Protein AF-A0A1G1W1P6-F1 (afdb_monomer)

InterPro domains:
  IPR043716 Family of unknown function DUF5657 [PF18901] (22-80)

Sequence (83 aa):
MELKPTELETTFLNKLNFDLAIQVVLLLALAIYSVFAILVNKQVKILNRSIQTPRAGLLNNIALAHLVYSLLGLAVVILTILL

pLDDT: mean 87.72, std 7.23, range [58.56, 95.06]

Secondary structure (DSSP, 8-state):
-PPPHHHHHHHHHHHHHHHHHHHHHHHHHHHHHHHHHHHHHHHHHHHHHHH--HHHHHHHHHHHHHHHHHHHH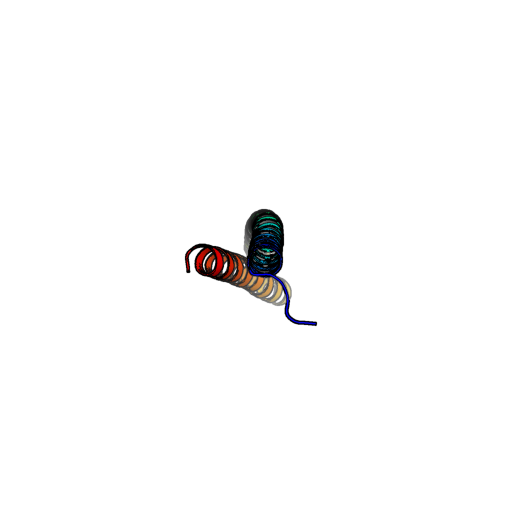HHHHHHHHH-

Organism: NCBI:txid1802591

Solvent-accessible surface area (backbone atoms only — not comparable to full-atom values): 4469 Å² total; per-residue (Å²): 134,85,75,53,75,71,58,52,50,52,51,51,52,52,50,53,53,50,55,50,52,51,50,52,52,51,49,53,53,36,52,55,50,36,54,50,24,52,52,49,32,52,53,35,50,54,50,28,73,75,67,71,41,74,67,35,53,50,51,36,52,52,29,47,47,48,35,51,53,29,52,52,51,46,53,51,55,53,50,68,72,75,108

Radius of gyration: 20.73 Å; Cα contacts (8 Å, |Δi|>4): 39; chains: 1; bounding box: 38×20×64 Å

Foldseek 3Di:
DDDDPVRVVVVVVVVVVVVVVVLVVQLVVLVVQLVVLVVQLVVLVVVCVVPVDPVSVVSNVVSVVSNVVSVVSNVVSVVVVVD

Mean predicted aligned error: 6.55 Å

Structure (mmCIF, N/CA/C/O backbone):
data_AF-A0A1G1W1P6-F1
#
_entry.id   AF-A0A1G1W1P6-F1
#
loop_
_atom_site.group_PDB
_atom_site.id
_atom_site.type_symbol
_atom_site.label_atom_id
_atom_site.label_alt_id
_atom_site.label_comp_id
_atom_site.label_asym_id
_atom_site.label_entity_id
_atom_site.label_seq_id
_atom_site.pdbx_PDB_ins_code
_atom_site.Cartn_x
_atom_site.Cartn_y
_atom_site.Cartn_z
_atom_site.occupancy
_atom_site.B_iso_or_equiv
_atom_site.auth_seq_id
_atom_site.auth_comp_id
_atom_site.auth_asym_id
_atom_site.auth_atom_id
_atom_site.pdbx_PDB_model_num
ATOM 1 N N . MET A 1 1 ? 9.827 -12.531 -41.848 1.00 58.56 1 MET A N 1
ATOM 2 C CA . MET A 1 1 ? 10.514 -11.225 -41.828 1.00 58.56 1 MET A CA 1
ATOM 3 C C . MET A 1 1 ? 11.409 -11.261 -40.600 1.00 58.56 1 MET A C 1
ATOM 5 O O . MET A 1 1 ? 10.881 -11.225 -39.498 1.00 58.56 1 MET A O 1
ATOM 9 N N . GLU A 1 2 ? 12.705 -11.524 -40.768 1.00 66.06 2 GLU A N 1
ATOM 10 C CA . GLU A 1 2 ? 13.658 -11.484 -39.647 1.00 66.06 2 GLU A CA 1
ATOM 11 C C . GLU A 1 2 ? 13.887 -10.016 -39.277 1.00 66.06 2 GLU A C 1
ATOM 13 O O . GLU A 1 2 ? 14.242 -9.213 -40.142 1.00 66.06 2 GLU A O 1
ATOM 18 N N . LEU A 1 3 ? 13.610 -9.653 -38.022 1.00 63.62 3 LEU A N 1
ATOM 19 C CA . LEU A 1 3 ? 13.871 -8.308 -37.510 1.00 63.62 3 LEU A CA 1
ATOM 20 C C . LEU A 1 3 ? 15.377 -8.057 -37.546 1.00 63.62 3 LEU A C 1
ATOM 22 O O . LEU A 1 3 ? 16.163 -8.889 -37.083 1.00 63.62 3 LEU A O 1
ATOM 26 N N . LYS A 1 4 ? 15.784 -6.906 -38.088 1.00 71.56 4 LYS A N 1
ATOM 27 C CA . LYS A 1 4 ? 17.198 -6.520 -38.065 1.00 71.56 4 LYS A CA 1
ATOM 28 C C . LYS A 1 4 ? 17.645 -6.324 -36.607 1.00 71.56 4 LYS A C 1
ATOM 30 O O . LYS A 1 4 ? 16.843 -5.868 -35.792 1.00 71.56 4 LYS A O 1
ATOM 35 N N . PRO A 1 5 ? 18.916 -6.604 -36.264 1.00 70.75 5 PRO A N 1
ATOM 36 C CA . PRO A 1 5 ? 19.413 -6.547 -34.883 1.00 70.75 5 PRO A CA 1
ATOM 37 C C . PRO A 1 5 ? 19.074 -5.242 -34.137 1.00 70.75 5 PRO A C 1
ATOM 39 O O . PRO A 1 5 ? 18.736 -5.268 -32.959 1.00 70.75 5 PRO A O 1
ATOM 42 N N . THR A 1 6 ? 19.071 -4.111 -34.846 1.00 76.81 6 THR A N 1
ATOM 43 C CA . THR A 1 6 ? 18.729 -2.776 -34.330 1.00 76.81 6 THR A CA 1
ATOM 44 C C . THR A 1 6 ? 17.237 -2.573 -34.027 1.00 76.81 6 THR A C 1
ATOM 46 O O . THR A 1 6 ? 16.878 -1.838 -33.106 1.00 76.81 6 THR A O 1
ATOM 49 N N . GLU A 1 7 ? 16.338 -3.229 -34.761 1.00 75.50 7 GLU A N 1
ATOM 50 C CA . GLU A 1 7 ? 14.889 -3.184 -34.502 1.00 75.50 7 GLU A CA 1
ATOM 51 C C . GLU A 1 7 ? 14.523 -4.039 -33.279 1.00 75.50 7 GLU A C 1
ATOM 53 O O . GLU A 1 7 ? 13.630 -3.691 -32.504 1.00 75.50 7 GLU A O 1
ATOM 58 N N . LEU A 1 8 ? 15.256 -5.137 -33.066 1.00 77.19 8 LEU A N 1
ATOM 59 C CA . LEU A 1 8 ? 15.097 -5.995 -31.893 1.00 77.19 8 LEU A CA 1
ATOM 60 C C . LEU A 1 8 ? 15.528 -5.272 -30.605 1.00 77.19 8 LEU A C 1
ATOM 62 O O . LEU A 1 8 ? 14.810 -5.302 -29.606 1.00 77.19 8 LEU A O 1
ATOM 66 N N . GLU A 1 9 ? 16.669 -4.576 -30.648 1.00 79.75 9 GLU A N 1
ATOM 67 C CA . GLU A 1 9 ? 17.214 -3.803 -29.525 1.00 79.75 9 GLU A CA 1
ATOM 68 C C . GLU A 1 9 ? 16.290 -2.645 -29.125 1.00 79.75 9 GLU A C 1
ATOM 70 O O . GLU A 1 9 ? 15.944 -2.492 -27.954 1.00 79.75 9 GLU A O 1
ATOM 75 N N . THR A 1 10 ? 15.806 -1.871 -30.099 1.00 79.81 10 THR A N 1
ATOM 76 C CA . THR A 1 10 ? 14.862 -0.770 -29.835 1.00 79.81 10 THR A CA 1
ATOM 77 C C . THR A 1 10 ? 13.523 -1.264 -29.289 1.00 79.81 10 THR A C 1
ATOM 79 O O . THR A 1 10 ? 12.977 -0.655 -28.370 1.00 79.81 10 THR A O 1
ATOM 82 N N . THR A 1 11 ? 13.009 -2.395 -29.780 1.00 83.06 11 THR A N 1
ATOM 83 C CA . THR A 1 11 ? 11.782 -3.010 -29.245 1.00 83.06 11 THR A CA 1
ATOM 84 C C . THR A 1 11 ? 11.967 -3.470 -27.797 1.00 83.06 11 THR A C 1
ATOM 86 O O . THR A 1 11 ? 11.088 -3.242 -26.962 1.00 83.06 11 THR A O 1
ATOM 89 N N . PHE A 1 12 ? 13.117 -4.069 -27.476 1.00 81.56 12 PHE A N 1
ATOM 90 C CA . PHE A 1 12 ? 13.454 -4.479 -26.113 1.00 81.56 12 PHE A CA 1
ATOM 91 C C . PHE A 1 12 ? 13.560 -3.279 -25.161 1.00 81.56 12 PHE A C 1
ATOM 93 O O . PHE A 1 12 ? 12.927 -3.281 -24.105 1.00 81.56 12 PHE A O 1
ATOM 100 N N . LEU A 1 1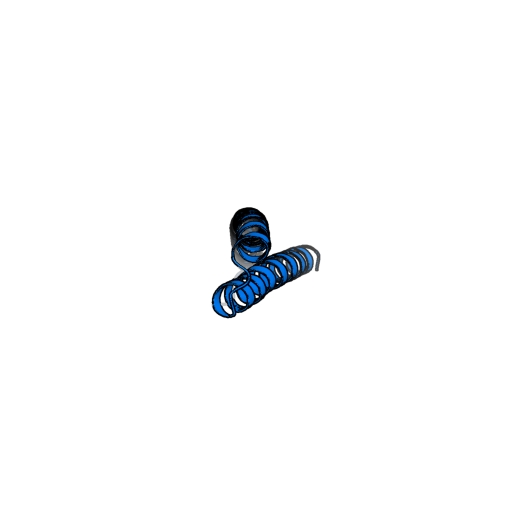3 ? 14.285 -2.228 -25.559 1.00 81.44 13 LEU A N 1
ATOM 101 C CA . LEU A 1 13 ? 14.432 -1.002 -24.768 1.00 81.44 13 LEU A CA 1
ATOM 102 C C . LEU A 1 13 ? 13.087 -0.300 -24.545 1.00 81.44 13 LEU A C 1
ATOM 104 O O . LEU A 1 13 ? 12.790 0.127 -23.432 1.00 81.44 13 LEU A O 1
ATOM 108 N N . ASN A 1 14 ? 12.241 -0.221 -25.574 1.00 84.38 14 ASN A N 1
ATOM 109 C CA . ASN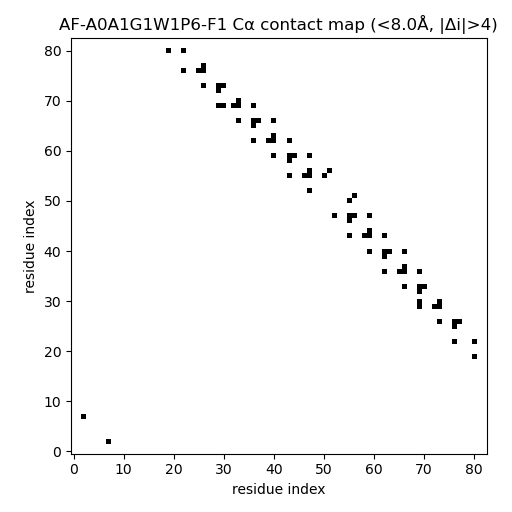 A 1 14 ? 10.913 0.380 -25.452 1.00 84.38 14 ASN A CA 1
ATOM 110 C C . ASN A 1 14 ? 10.017 -0.401 -24.487 1.00 84.38 14 ASN A C 1
ATOM 112 O O . ASN A 1 14 ? 9.325 0.211 -23.674 1.00 84.38 14 ASN A O 1
ATOM 116 N N . LYS A 1 15 ? 10.056 -1.738 -24.536 1.00 83.19 15 LYS A N 1
ATOM 117 C CA . LYS A 1 15 ? 9.318 -2.586 -23.595 1.00 83.19 15 LYS A CA 1
ATOM 118 C C . LYS A 1 15 ? 9.808 -2.384 -22.158 1.00 83.19 15 LYS A C 1
ATOM 120 O O . LYS A 1 15 ? 8.989 -2.161 -21.273 1.00 83.19 15 LYS A O 1
ATOM 125 N N . LEU A 1 16 ? 11.125 -2.387 -21.945 1.00 83.81 16 LEU A N 1
ATOM 126 C CA . LEU A 1 16 ? 11.731 -2.165 -20.630 1.00 83.81 16 LEU A CA 1
ATOM 127 C C . LEU A 1 16 ? 11.333 -0.801 -20.040 1.00 83.81 16 LEU A C 1
ATOM 129 O O . LEU A 1 16 ? 10.929 -0.714 -18.882 1.00 83.81 16 LEU A O 1
ATOM 133 N N . ASN A 1 17 ? 11.394 0.257 -2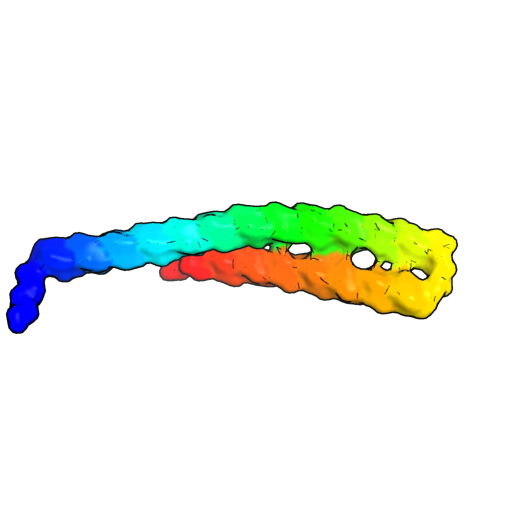0.852 1.00 85.19 17 ASN A N 1
ATOM 134 C CA . ASN A 1 17 ? 11.018 1.608 -20.434 1.00 85.19 17 ASN A CA 1
ATOM 135 C C . ASN A 1 17 ? 9.523 1.722 -20.099 1.00 85.19 17 ASN A C 1
ATOM 137 O O . ASN A 1 17 ? 9.154 2.410 -19.147 1.00 85.19 17 ASN A O 1
ATOM 141 N N . PHE A 1 18 ? 8.663 1.049 -20.867 1.00 81.38 18 PHE A N 1
ATOM 142 C CA . PHE A 1 18 ? 7.224 1.020 -20.618 1.00 81.38 18 PHE A CA 1
ATOM 143 C C . PHE A 1 18 ? 6.883 0.293 -19.308 1.00 81.38 18 PHE A C 1
ATOM 145 O O . PHE A 1 18 ? 6.116 0.819 -18.499 1.00 81.38 18 PHE A O 1
ATOM 152 N N . ASP A 1 19 ? 7.505 -0.863 -19.060 1.00 87.69 19 ASP A N 1
ATOM 153 C CA . ASP A 1 19 ? 7.306 -1.637 -17.831 1.00 87.69 19 ASP A CA 1
ATOM 154 C C . ASP A 1 19 ? 7.773 -0.845 -16.593 1.00 87.69 19 ASP A C 1
ATOM 156 O O . ASP A 1 19 ? 7.044 -0.758 -15.600 1.00 87.69 19 ASP A O 1
ATOM 160 N N . LEU A 1 20 ? 8.929 -0.172 -16.672 1.00 88.38 20 LEU A N 1
ATOM 161 C CA . LEU A 1 20 ? 9.430 0.693 -15.597 1.00 88.38 20 LEU A CA 1
ATOM 162 C C . LEU A 1 20 ? 8.487 1.874 -15.321 1.00 88.38 20 LEU A C 1
ATOM 164 O O . LEU A 1 20 ? 8.207 2.194 -14.164 1.00 88.38 20 LEU A O 1
ATOM 168 N N . ALA A 1 21 ? 7.957 2.512 -16.368 1.00 88.81 21 ALA A N 1
ATOM 169 C CA . ALA A 1 21 ? 7.020 3.622 -16.217 1.00 88.81 21 ALA A CA 1
ATOM 170 C C . ALA A 1 21 ? 5.740 3.193 -15.477 1.00 88.81 21 ALA A C 1
ATOM 172 O O . ALA A 1 21 ? 5.287 3.900 -14.572 1.00 88.81 21 ALA A O 1
ATOM 173 N N . ILE A 1 22 ? 5.188 2.017 -15.801 1.00 90.56 22 ILE A N 1
ATOM 174 C CA . ILE A 1 22 ? 4.031 1.452 -15.089 1.00 90.56 22 ILE A CA 1
ATOM 175 C C . ILE A 1 22 ? 4.369 1.201 -13.617 1.00 90.56 22 ILE A C 1
ATOM 177 O O . ILE A 1 22 ? 3.584 1.573 -12.742 1.00 90.56 22 ILE A O 1
ATOM 181 N N . GLN A 1 23 ? 5.533 0.614 -13.327 1.00 87.50 23 GLN A N 1
ATOM 182 C CA . GLN A 1 23 ? 5.962 0.342 -11.952 1.00 87.50 23 GLN A CA 1
ATOM 183 C C . GLN A 1 23 ? 6.091 1.626 -11.123 1.00 87.50 23 GLN A C 1
ATOM 185 O O . GLN A 1 23 ? 5.629 1.666 -9.983 1.00 87.50 23 GLN A O 1
ATOM 190 N N . VAL A 1 24 ? 6.637 2.701 -11.698 1.00 90.31 24 VAL A N 1
ATOM 191 C CA . VAL A 1 24 ? 6.741 4.008 -11.027 1.00 90.31 24 VAL A CA 1
ATOM 192 C C . VAL A 1 24 ? 5.359 4.605 -10.739 1.00 90.31 24 VAL A C 1
ATOM 194 O O . VAL A 1 24 ? 5.123 5.104 -9.636 1.00 90.31 24 VAL A O 1
ATOM 197 N N . VAL A 1 25 ? 4.418 4.524 -11.686 1.00 92.44 25 VAL A N 1
ATOM 198 C CA . VAL A 1 25 ? 3.036 4.998 -11.478 1.00 92.44 25 VAL A CA 1
ATOM 199 C C . VAL A 1 25 ? 2.333 4.190 -10.384 1.00 92.44 25 VAL A C 1
ATOM 201 O O . VAL A 1 25 ? 1.690 4.773 -9.507 1.00 92.44 25 VAL A O 1
ATOM 204 N N . LEU A 1 26 ? 2.489 2.863 -10.390 1.00 90.75 26 LEU A N 1
ATOM 205 C CA . LEU A 1 26 ? 1.959 1.987 -9.343 1.00 90.75 26 LEU A CA 1
ATOM 206 C C . LEU A 1 26 ? 2.563 2.311 -7.976 1.00 90.75 26 LEU A C 1
ATOM 208 O O . LEU A 1 26 ? 1.831 2.366 -6.987 1.00 90.75 26 LEU A O 1
ATOM 212 N N . LEU A 1 27 ? 3.870 2.572 -7.917 1.00 90.94 27 LEU A N 1
ATOM 213 C CA . LEU A 1 27 ? 4.559 2.945 -6.686 1.00 90.94 27 LEU A CA 1
ATOM 214 C C . LEU A 1 27 ? 4.011 4.261 -6.121 1.00 90.94 27 LEU A C 1
ATOM 216 O O . LEU A 1 27 ? 3.721 4.340 -4.927 1.00 90.94 27 LEU A O 1
ATOM 220 N N . LEU A 1 28 ? 3.806 5.269 -6.973 1.00 93.56 28 LEU A N 1
ATOM 221 C CA . LEU A 1 28 ? 3.218 6.545 -6.564 1.00 93.56 28 LEU A CA 1
ATOM 222 C C . LEU A 1 28 ? 1.785 6.364 -6.039 1.00 93.56 28 LEU A C 1
ATOM 224 O O . LEU A 1 28 ? 1.445 6.881 -4.972 1.00 93.56 28 LEU A O 1
ATOM 228 N N . ALA A 1 29 ? 0.957 5.593 -6.750 1.00 93.00 29 ALA A N 1
ATOM 229 C CA . ALA A 1 29 ? -0.412 5.298 -6.334 1.00 93.00 29 ALA A CA 1
ATOM 230 C C . ALA A 1 29 ? -0.456 4.553 -4.986 1.00 93.00 29 ALA A C 1
ATOM 232 O O . ALA A 1 29 ? -1.220 4.928 -4.092 1.00 93.00 29 ALA A O 1
ATOM 233 N N . LEU A 1 30 ? 0.400 3.543 -4.802 1.00 93.56 30 LEU A N 1
ATOM 234 C CA . LEU A 1 30 ? 0.518 2.790 -3.550 1.00 93.56 30 LEU A CA 1
ATOM 235 C C . LEU A 1 30 ? 1.054 3.641 -2.399 1.00 93.56 30 LEU A C 1
ATOM 237 O O . LEU A 1 30 ? 0.590 3.485 -1.269 1.00 93.56 30 LEU A O 1
ATOM 241 N N . ALA A 1 31 ? 1.985 4.559 -2.659 1.00 90.81 31 ALA A N 1
ATOM 242 C CA . ALA A 1 31 ? 2.492 5.478 -1.646 1.00 90.81 31 ALA A CA 1
ATOM 243 C C . ALA A 1 31 ? 1.375 6.397 -1.123 1.00 90.81 31 ALA A C 1
ATOM 245 O O . ALA A 1 31 ? 1.173 6.495 0.090 1.00 90.81 31 ALA A O 1
ATOM 246 N N . ILE A 1 32 ? 0.587 6.996 -2.025 1.00 94.38 32 ILE A N 1
ATOM 247 C CA . ILE A 1 32 ? -0.580 7.819 -1.663 1.00 94.38 32 ILE A CA 1
ATOM 248 C C . ILE A 1 32 ? -1.602 6.981 -0.883 1.00 94.38 32 ILE A C 1
ATOM 250 O O . ILE A 1 32 ? -2.072 7.393 0.183 1.00 94.38 32 ILE A O 1
ATOM 254 N N . TYR A 1 33 ? -1.909 5.778 -1.371 1.00 94.88 33 TYR A N 1
ATOM 255 C CA . TYR A 1 33 ? -2.833 4.865 -0.704 1.00 94.88 33 TYR A CA 1
ATOM 25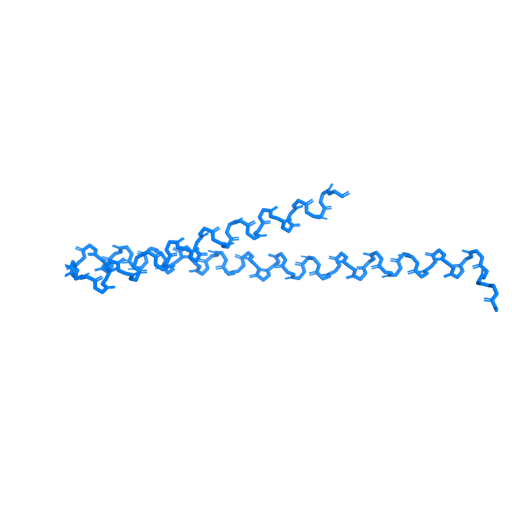6 C C . TYR A 1 33 ? -2.347 4.446 0.693 1.00 94.88 33 TYR A C 1
ATOM 258 O O . TYR A 1 33 ? -3.147 4.333 1.622 1.00 94.88 33 TYR A O 1
ATOM 266 N N . SER A 1 34 ? -1.038 4.280 0.884 1.00 93.19 34 SER A N 1
ATOM 267 C CA . SER A 1 34 ? -0.445 3.951 2.185 1.00 93.19 34 SER A CA 1
ATOM 268 C C . SER A 1 34 ? -0.638 5.082 3.193 1.00 93.19 34 SER A C 1
ATOM 270 O O . SER A 1 34 ? -1.036 4.827 4.331 1.00 93.19 34 SER A O 1
ATOM 272 N N . VAL A 1 35 ? -0.443 6.340 2.776 1.00 95.06 35 VAL A N 1
ATOM 273 C CA . VAL A 1 35 ? -0.732 7.514 3.619 1.00 95.06 35 VAL A CA 1
ATOM 274 C C . VAL A 1 35 ? -2.206 7.532 4.021 1.00 95.06 35 VAL A C 1
ATOM 276 O O . VAL A 1 35 ? -2.518 7.679 5.205 1.00 95.06 35 VAL A O 1
ATOM 279 N N . PHE A 1 36 ? -3.111 7.313 3.065 1.00 94.00 36 PHE A N 1
ATOM 280 C CA . PHE A 1 36 ? -4.542 7.213 3.343 1.00 94.00 36 PHE A CA 1
ATOM 281 C C . PHE A 1 36 ? -4.857 6.097 4.354 1.00 94.00 36 PHE A C 1
ATOM 283 O O . PHE A 1 36 ? -5.525 6.351 5.357 1.00 94.00 36 PHE A O 1
ATOM 290 N N . ALA A 1 37 ? -4.318 4.890 4.162 1.00 92.12 37 ALA A N 1
ATOM 291 C CA . ALA A 1 37 ? -4.524 3.759 5.068 1.00 92.12 37 ALA A CA 1
ATOM 292 C C . ALA A 1 37 ? -4.009 4.041 6.494 1.00 92.12 37 ALA A C 1
ATOM 294 O O . ALA A 1 37 ? -4.668 3.679 7.472 1.00 92.12 37 ALA A O 1
ATOM 295 N N . ILE A 1 38 ? -2.876 4.743 6.636 1.00 93.19 38 ILE A N 1
ATOM 296 C CA . ILE A 1 38 ? -2.357 5.194 7.938 1.00 93.19 38 ILE A CA 1
ATOM 297 C C . ILE A 1 38 ? -3.347 6.148 8.617 1.00 93.19 38 ILE A C 1
ATOM 299 O O . ILE A 1 38 ? -3.625 5.991 9.811 1.00 93.19 38 ILE A O 1
ATOM 303 N N . LEU A 1 39 ? -3.877 7.131 7.882 1.00 94.44 39 LEU A N 1
ATOM 304 C CA . LEU A 1 39 ? -4.837 8.103 8.413 1.00 94.44 39 LEU A CA 1
ATOM 305 C C . LEU A 1 39 ? -6.144 7.424 8.842 1.00 94.44 39 LEU A C 1
ATOM 307 O O . LEU A 1 39 ? -6.599 7.652 9.964 1.00 94.44 39 LEU A O 1
ATOM 311 N N . VAL A 1 40 ? -6.691 6.533 8.010 1.00 93.88 40 VAL A N 1
ATOM 312 C CA . VAL A 1 40 ? -7.899 5.756 8.333 1.00 93.88 40 VAL A CA 1
ATOM 313 C C . VAL A 1 40 ? -7.672 4.887 9.568 1.00 93.88 40 VAL A C 1
ATOM 315 O O . VAL A 1 40 ? -8.469 4.932 10.502 1.00 93.88 40 VAL A O 1
ATOM 318 N N . ASN A 1 41 ? -6.557 4.155 9.644 1.00 92.50 41 ASN A N 1
ATOM 319 C CA . ASN A 1 41 ? -6.235 3.339 10.816 1.00 92.50 41 ASN A CA 1
ATOM 320 C C . ASN A 1 41 ? -6.111 4.185 12.095 1.00 92.50 41 ASN A C 1
ATOM 322 O O . ASN A 1 41 ? -6.581 3.769 13.153 1.00 92.50 41 ASN A O 1
ATOM 326 N N . LYS A 1 42 ? -5.535 5.394 12.015 1.00 92.88 42 LYS A N 1
ATOM 327 C CA . LYS A 1 42 ? -5.507 6.331 13.151 1.00 92.88 42 LYS A CA 1
ATOM 328 C C . LYS A 1 42 ? -6.918 6.756 13.568 1.00 92.88 42 LYS A C 1
ATOM 330 O O . LYS A 1 42 ? -7.238 6.669 14.752 1.00 92.88 42 LYS A O 1
ATOM 335 N N . GLN A 1 43 ? -7.759 7.175 12.623 1.00 92.88 43 GLN A N 1
ATOM 336 C CA . GLN A 1 43 ? -9.129 7.623 12.903 1.00 92.88 43 GLN A CA 1
ATOM 337 C C . GLN A 1 43 ? -9.987 6.505 13.500 1.00 92.88 43 GLN A C 1
ATOM 339 O O . GLN A 1 43 ? -10.666 6.708 14.507 1.00 92.88 43 GLN A O 1
ATOM 344 N N . VAL A 1 44 ? -9.906 5.301 12.938 1.00 91.94 44 VAL A N 1
ATOM 345 C CA . VAL A 1 44 ? -10.670 4.151 13.420 1.00 91.94 44 VAL A CA 1
ATOM 346 C C . VAL A 1 44 ? -10.179 3.681 14.791 1.00 91.94 44 VAL A C 1
ATOM 348 O O . VAL A 1 44 ? -11.002 3.345 15.640 1.00 91.94 44 VAL A O 1
ATOM 351 N N . LYS A 1 45 ? -8.868 3.728 15.076 1.00 90.44 45 LYS A N 1
ATOM 352 C CA . LYS A 1 45 ? -8.348 3.453 16.428 1.00 90.44 45 LYS A CA 1
ATOM 353 C C . LYS A 1 45 ? -8.875 4.439 17.464 1.00 90.44 45 LYS A C 1
ATOM 355 O O . LYS A 1 45 ? -9.200 4.024 18.576 1.00 90.44 45 LYS A O 1
ATOM 360 N N . ILE A 1 46 ? -8.956 5.724 17.115 1.00 91.19 46 ILE A N 1
ATOM 361 C CA . ILE A 1 46 ? -9.543 6.751 17.987 1.00 91.19 46 ILE A CA 1
ATOM 362 C C . ILE A 1 46 ? -11.022 6.427 18.231 1.00 91.19 46 ILE A C 1
ATOM 364 O O . ILE A 1 46 ? -11.435 6.314 19.382 1.00 91.19 46 ILE A O 1
ATOM 368 N N . LEU A 1 47 ? -11.786 6.166 17.167 1.00 88.44 47 LEU A N 1
ATOM 369 C CA . LEU A 1 47 ? -13.206 5.820 17.251 1.00 88.44 47 LEU A CA 1
ATOM 370 C C . LEU A 1 47 ? -13.468 4.571 18.108 1.00 88.44 47 LEU A C 1
ATOM 372 O O . LEU A 1 47 ? -14.371 4.566 18.944 1.00 88.44 47 LEU A O 1
ATOM 376 N N . ASN A 1 48 ? -12.668 3.517 17.924 1.00 89.62 48 ASN A N 1
ATOM 377 C CA . ASN A 1 48 ? -12.817 2.259 18.653 1.00 89.62 48 ASN A CA 1
ATOM 378 C C . ASN A 1 48 ? -12.571 2.435 20.158 1.00 89.62 48 ASN A C 1
ATOM 380 O O . ASN A 1 48 ? -13.297 1.863 20.968 1.00 89.62 48 ASN A O 1
ATOM 384 N N . ARG A 1 49 ? -11.608 3.286 20.540 1.00 88.00 49 ARG A N 1
ATOM 385 C CA . ARG A 1 49 ? -11.368 3.640 21.949 1.00 88.00 49 ARG A CA 1
ATOM 386 C C . ARG A 1 49 ? -12.541 4.403 22.569 1.00 88.00 49 ARG A C 1
ATOM 388 O O . ARG A 1 49 ? -12.816 4.194 23.746 1.00 88.00 49 ARG A O 1
ATOM 395 N N . SER A 1 50 ? -13.214 5.254 21.793 1.00 87.69 50 SER A N 1
ATOM 396 C CA . SER A 1 50 ? -14.314 6.099 22.274 1.00 87.69 50 SER A CA 1
ATOM 397 C C . SER A 1 50 ? -15.660 5.377 22.382 1.00 87.69 50 SER A C 1
ATOM 399 O O . SER A 1 50 ? -16.404 5.653 23.314 1.00 87.69 50 SER A O 1
ATOM 401 N N . ILE A 1 51 ? -15.995 4.488 21.438 1.00 86.88 51 ILE A N 1
ATOM 402 C CA . ILE A 1 51 ? -17.346 3.899 21.333 1.00 86.88 51 ILE A CA 1
ATOM 403 C C . ILE A 1 51 ? -17.404 2.437 21.821 1.00 86.88 51 ILE A C 1
ATOM 405 O O . ILE A 1 51 ? -18.457 1.998 22.269 1.00 86.88 51 ILE A O 1
ATOM 409 N N . GLN A 1 52 ? -16.301 1.678 21.742 1.00 83.19 52 GLN A N 1
ATOM 410 C CA . GLN A 1 52 ? -16.184 0.278 22.202 1.00 83.19 52 GLN A CA 1
ATOM 411 C C . GLN A 1 52 ? -17.341 -0.655 21.778 1.00 83.19 52 GLN A C 1
ATOM 413 O O . GLN A 1 52 ? -17.808 -1.492 22.546 1.00 83.19 52 GLN A O 1
ATOM 418 N N . THR A 1 53 ? -17.808 -0.544 20.529 1.00 87.81 53 THR A N 1
ATOM 419 C CA . THR A 1 53 ? -18.821 -1.461 19.975 1.00 87.81 53 THR A CA 1
ATOM 420 C C . THR A 1 53 ? -18.178 -2.560 19.123 1.00 87.81 53 THR A C 1
ATOM 422 O O . THR A 1 53 ? -17.139 -2.324 18.503 1.00 87.81 53 THR A O 1
ATOM 425 N N . PRO A 1 54 ? -18.817 -3.739 18.975 1.00 86.06 54 PRO A N 1
ATOM 426 C CA . PRO A 1 54 ? -18.326 -4.797 18.084 1.00 86.06 54 PRO A CA 1
ATOM 427 C C . PRO A 1 54 ? -18.090 -4.318 16.642 1.00 86.06 54 PRO A C 1
ATOM 429 O O . PRO A 1 54 ? -17.126 -4.720 15.994 1.00 86.06 54 PRO A O 1
ATOM 432 N N . ARG A 1 55 ? -18.930 -3.394 16.152 1.00 87.31 55 ARG A N 1
ATOM 433 C CA . ARG A 1 55 ? -18.765 -2.763 14.832 1.00 87.31 55 ARG A CA 1
ATOM 434 C C . ARG A 1 55 ? -17.492 -1.919 14.752 1.00 87.31 55 ARG A C 1
ATOM 436 O O . ARG A 1 55 ? -16.798 -1.981 13.743 1.00 87.31 55 ARG A O 1
ATOM 443 N N . ALA A 1 56 ? -17.155 -1.176 15.806 1.00 83.94 56 ALA A N 1
ATOM 444 C CA . ALA A 1 56 ? -15.909 -0.414 15.862 1.00 83.94 56 ALA A CA 1
ATOM 445 C C . ALA A 1 56 ? -14.672 -1.332 15.896 1.00 83.94 56 ALA A C 1
ATOM 447 O O . ALA A 1 56 ? -13.667 -1.030 15.250 1.00 83.94 56 ALA A O 1
ATOM 448 N N . GLY A 1 57 ? -14.775 -2.493 16.553 1.00 87.31 57 GLY A N 1
ATOM 449 C CA . GLY A 1 57 ? -13.752 -3.542 16.507 1.00 87.31 57 GLY A CA 1
ATOM 450 C C . GLY A 1 57 ? -13.534 -4.107 15.097 1.00 87.31 57 GLY A C 1
ATOM 451 O O . GLY A 1 57 ? -12.393 -4.223 14.649 1.00 87.31 57 GLY A O 1
ATOM 452 N N . LEU A 1 58 ? -14.615 -4.385 14.357 1.00 91.56 58 LEU A N 1
ATOM 453 C CA . LEU A 1 58 ? -14.533 -4.830 12.959 1.00 91.56 58 LEU A CA 1
ATOM 454 C C . LEU A 1 58 ? -13.899 -3.772 12.051 1.00 91.56 58 LEU A C 1
ATOM 456 O O . LEU A 1 58 ? -12.998 -4.094 11.278 1.00 91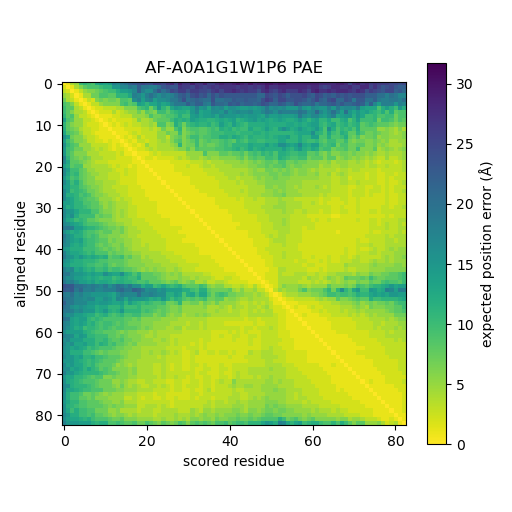.56 58 LEU A O 1
ATOM 460 N N . LEU A 1 59 ? -14.316 -2.508 12.178 1.00 90.81 59 LEU A N 1
ATOM 461 C CA . LEU A 1 59 ? -13.718 -1.405 11.422 1.00 90.81 59 LEU A CA 1
ATOM 462 C C . LEU A 1 59 ? -12.218 -1.286 11.709 1.00 90.81 59 LEU A C 1
ATOM 464 O O . LEU A 1 59 ? -11.439 -1.064 10.785 1.00 90.81 59 LEU A O 1
ATOM 468 N N . ASN A 1 60 ? -11.798 -1.471 12.964 1.00 90.62 60 ASN A N 1
ATOM 469 C CA . ASN A 1 60 ? -10.385 -1.443 13.343 1.00 90.62 60 ASN A CA 1
ATOM 470 C C . ASN A 1 60 ? -9.584 -2.563 12.667 1.00 90.62 60 ASN A C 1
ATOM 472 O O . ASN A 1 60 ? -8.483 -2.312 12.181 1.00 90.62 60 ASN A O 1
ATOM 476 N N . ASN A 1 61 ? -10.143 -3.771 12.576 1.00 91.94 61 ASN A N 1
ATOM 477 C CA . ASN A 1 61 ? -9.492 -4.883 11.880 1.00 91.94 61 ASN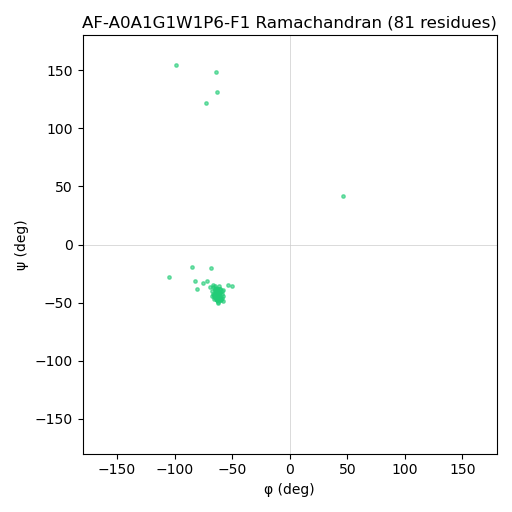 A CA 1
ATOM 478 C C . ASN A 1 61 ? -9.408 -4.647 10.365 1.00 91.94 61 ASN A C 1
ATOM 480 O O . ASN A 1 61 ? -8.369 -4.916 9.766 1.00 91.94 61 ASN A O 1
ATOM 484 N N . ILE A 1 62 ? -10.458 -4.091 9.751 1.00 93.19 62 ILE A N 1
ATOM 485 C CA . ILE A 1 62 ? -10.465 -3.735 8.323 1.00 93.19 62 ILE A CA 1
ATOM 486 C C . ILE A 1 62 ? -9.426 -2.643 8.034 1.00 93.19 62 ILE A C 1
ATOM 488 O O . ILE A 1 62 ? -8.626 -2.775 7.109 1.00 93.19 62 ILE A O 1
ATOM 492 N N . ALA A 1 63 ? -9.379 -1.589 8.852 1.00 91.31 63 ALA A N 1
ATOM 493 C CA . ALA A 1 63 ? -8.402 -0.514 8.699 1.00 91.31 63 ALA A CA 1
ATOM 494 C C . ALA A 1 63 ? -6.958 -1.013 8.874 1.00 91.31 63 ALA A C 1
ATOM 496 O O . ALA A 1 63 ? -6.063 -0.601 8.132 1.00 91.31 63 ALA A O 1
ATOM 497 N N . LEU A 1 64 ? -6.733 -1.937 9.814 1.00 92.50 64 LEU A N 1
ATOM 498 C CA . LEU A 1 64 ? -5.442 -2.595 9.984 1.00 92.50 64 LEU A CA 1
ATOM 499 C C . LEU A 1 64 ? -5.077 -3.444 8.761 1.00 92.50 64 LEU A C 1
ATOM 501 O O . LEU A 1 64 ? -3.936 -3.380 8.309 1.00 92.50 64 LEU A O 1
ATOM 505 N N . ALA A 1 65 ? -6.029 -4.190 8.196 1.00 94.56 65 ALA A N 1
ATOM 506 C CA . ALA A 1 65 ? -5.801 -4.970 6.985 1.00 94.56 65 ALA A CA 1
ATOM 507 C C . ALA A 1 65 ? -5.379 -4.069 5.815 1.00 94.56 65 ALA A C 1
ATOM 509 O O . ALA A 1 65 ? -4.362 -4.343 5.183 1.00 94.56 65 ALA A O 1
ATOM 510 N N . HIS A 1 66 ? -6.079 -2.955 5.576 1.00 93.69 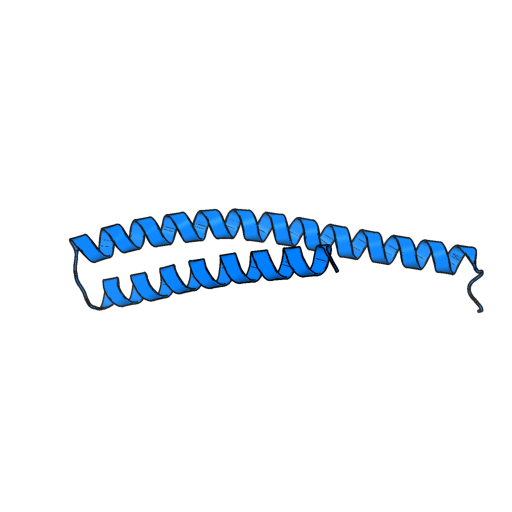66 HIS A N 1
ATOM 511 C CA . HIS A 1 66 ? -5.697 -1.992 4.535 1.00 93.69 66 HIS A CA 1
ATOM 512 C C . HIS A 1 66 ? -4.279 -1.442 4.721 1.00 93.69 66 HIS A C 1
ATOM 514 O O . HIS A 1 66 ? -3.550 -1.294 3.742 1.00 93.69 66 HIS A O 1
ATOM 520 N N . LEU A 1 67 ? -3.870 -1.172 5.965 1.00 92.12 67 LEU A N 1
ATOM 521 C CA . LEU A 1 67 ? -2.510 -0.732 6.273 1.00 92.12 67 LEU A CA 1
ATOM 522 C C . LEU A 1 67 ? -1.468 -1.822 5.986 1.00 92.12 67 LEU A C 1
ATOM 524 O O . LEU A 1 67 ? -0.416 -1.535 5.428 1.00 92.12 67 LEU A O 1
ATOM 528 N N . VAL A 1 68 ? -1.742 -3.070 6.363 1.00 94.81 68 VAL A N 1
ATOM 529 C CA . VAL A 1 68 ? -0.816 -4.183 6.112 1.00 94.81 68 VAL A CA 1
ATOM 530 C C . VAL A 1 68 ? -0.685 -4.442 4.611 1.00 94.81 68 VAL A C 1
ATOM 532 O O . VAL A 1 68 ? 0.431 -4.529 4.105 1.00 94.81 68 VAL A O 1
ATOM 535 N N . TYR A 1 69 ? -1.802 -4.503 3.881 1.00 93.50 69 TYR A N 1
ATOM 536 C CA . TYR A 1 69 ? -1.790 -4.729 2.436 1.00 93.50 69 TYR A CA 1
ATOM 537 C C . TYR A 1 69 ? -1.091 -3.608 1.666 1.00 93.50 69 TYR A C 1
ATOM 539 O O . TYR A 1 69 ? -0.368 -3.902 0.717 1.00 93.50 69 TYR A O 1
ATOM 547 N N . SER A 1 70 ? -1.260 -2.344 2.067 1.00 92.44 70 SER A N 1
ATOM 548 C CA . SER A 1 70 ? -0.582 -1.229 1.398 1.00 92.44 70 SER A CA 1
ATOM 549 C C . SER A 1 70 ? 0.934 -1.278 1.596 1.00 92.44 70 SER A C 1
ATOM 551 O O . SER A 1 70 ? 1.674 -1.138 0.625 1.00 92.44 70 SER A O 1
ATOM 553 N N . LEU A 1 71 ? 1.403 -1.581 2.812 1.00 91.44 71 LEU A N 1
ATOM 554 C CA . LEU A 1 71 ? 2.831 -1.731 3.109 1.00 91.44 71 LEU A CA 1
ATOM 555 C C . LEU A 1 71 ? 3.455 -2.934 2.390 1.00 91.44 71 LEU A C 1
ATOM 557 O O . LEU A 1 71 ? 4.544 -2.813 1.832 1.00 91.44 71 LEU A O 1
ATOM 561 N N . LEU A 1 72 ? 2.764 -4.079 2.370 1.00 94.00 72 LEU A N 1
ATOM 562 C CA . LEU A 1 72 ? 3.225 -5.265 1.642 1.00 94.00 72 LEU A CA 1
ATOM 563 C C . LEU A 1 72 ? 3.264 -5.013 0.132 1.00 94.00 72 LEU A C 1
ATOM 565 O O . LEU A 1 72 ? 4.260 -5.333 -0.509 1.00 94.00 72 LEU A O 1
ATOM 569 N N . GLY A 1 73 ? 2.219 -4.398 -0.428 1.00 92.00 73 GLY A N 1
ATOM 570 C CA . GLY A 1 73 ? 2.178 -4.029 -1.842 1.00 92.00 73 GLY A CA 1
ATOM 571 C C . GLY A 1 73 ? 3.317 -3.083 -2.223 1.00 92.00 73 GLY A C 1
ATOM 572 O O . GLY A 1 73 ? 3.976 -3.295 -3.238 1.00 92.00 73 GLY A O 1
ATOM 573 N N . LEU A 1 74 ? 3.611 -2.094 -1.374 1.00 90.31 74 LEU A N 1
ATOM 574 C CA . LEU A 1 74 ? 4.729 -1.174 -1.574 1.00 90.31 74 LEU A CA 1
ATOM 575 C C . LEU A 1 74 ? 6.078 -1.911 -1.577 1.00 90.31 74 LEU A C 1
ATOM 577 O O . LEU A 1 74 ? 6.891 -1.691 -2.470 1.00 90.31 74 LEU A O 1
ATOM 581 N N . ALA A 1 75 ? 6.295 -2.825 -0.626 1.00 90.50 75 ALA A N 1
ATOM 582 C CA . ALA A 1 75 ? 7.515 -3.628 -0.562 1.00 90.50 75 ALA A CA 1
ATOM 583 C C . ALA A 1 75 ? 7.693 -4.529 -1.796 1.00 90.50 75 ALA A C 1
ATOM 585 O O . ALA A 1 75 ? 8.798 -4.621 -2.327 1.00 90.50 75 ALA A O 1
ATOM 586 N N . VAL A 1 76 ? 6.611 -5.153 -2.278 1.00 93.19 76 VAL A N 1
ATOM 587 C CA . VAL A 1 76 ? 6.635 -5.999 -3.483 1.00 93.19 76 VAL A CA 1
ATOM 588 C C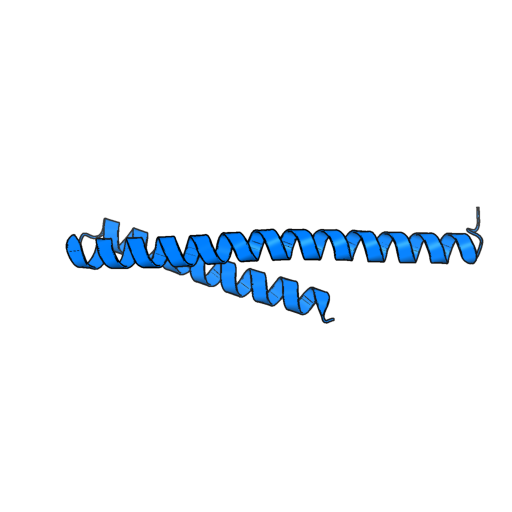 . VAL A 1 76 ? 7.000 -5.182 -4.718 1.00 93.19 76 VAL A C 1
ATOM 590 O O . VAL A 1 76 ? 7.891 -5.590 -5.456 1.00 93.19 76 VAL A O 1
ATOM 593 N N . VAL A 1 77 ? 6.372 -4.020 -4.927 1.00 90.69 77 VAL A N 1
ATOM 594 C CA . VAL A 1 77 ? 6.667 -3.178 -6.099 1.00 90.69 77 VAL A CA 1
ATOM 595 C C . VAL A 1 77 ? 8.107 -2.659 -6.065 1.00 90.69 77 VAL A C 1
ATOM 597 O O . VAL A 1 77 ? 8.789 -2.682 -7.087 1.00 90.69 77 VAL A O 1
ATOM 600 N N . ILE A 1 78 ? 8.612 -2.260 -4.892 1.00 90.19 78 ILE A N 1
ATOM 601 C CA . ILE A 1 78 ? 10.023 -1.873 -4.735 1.00 90.19 78 ILE A CA 1
ATOM 602 C C . ILE A 1 78 ? 10.945 -3.044 -5.085 1.00 90.19 78 ILE A C 1
ATOM 604 O O . ILE A 1 78 ? 11.902 -2.861 -5.832 1.00 90.19 78 ILE A O 1
ATOM 608 N N . LEU A 1 79 ? 10.650 -4.249 -4.592 1.00 91.31 79 LEU A N 1
ATOM 609 C CA . LEU A 1 79 ? 11.452 -5.431 -4.890 1.00 91.31 79 LEU A CA 1
ATOM 610 C C . LEU A 1 79 ? 11.474 -5.739 -6.394 1.00 91.31 79 LEU A C 1
ATOM 612 O O . LEU A 1 79 ? 12.537 -6.041 -6.920 1.00 91.31 79 LEU A O 1
ATOM 616 N N . THR A 1 80 ? 10.342 -5.609 -7.093 1.00 88.06 80 THR A N 1
ATOM 617 C CA . THR A 1 80 ? 10.279 -5.828 -8.551 1.00 88.06 80 THR A CA 1
ATOM 618 C C . THR A 1 80 ? 11.021 -4.779 -9.376 1.00 88.06 80 THR A C 1
ATOM 620 O O . THR A 1 80 ? 11.328 -5.052 -10.526 1.00 88.06 80 THR A O 1
ATOM 623 N N . ILE A 1 81 ? 11.292 -3.595 -8.817 1.00 85.56 81 ILE A N 1
ATOM 624 C CA . ILE A 1 81 ? 12.122 -2.564 -9.464 1.00 85.56 81 ILE A CA 1
ATOM 625 C C . ILE A 1 81 ? 13.617 -2.857 -9.251 1.00 85.56 81 ILE A C 1
ATOM 627 O O . ILE A 1 81 ? 14.446 -2.487 -10.078 1.00 85.56 81 ILE A O 1
ATOM 631 N N . LEU A 1 82 ? 13.975 -3.467 -8.116 1.00 83.25 82 LEU A N 1
ATOM 632 C CA . LEU A 1 82 ? 15.365 -3.726 -7.727 1.00 83.25 82 LEU A CA 1
ATOM 633 C C . LEU A 1 82 ? 15.951 -5.023 -8.311 1.00 83.25 82 LEU A C 1
ATOM 635 O O . LEU A 1 82 ? 17.174 -5.167 -8.302 1.00 83.25 82 LEU A O 1
ATOM 639 N N . LEU A 1 83 ? 15.103 -5.961 -8.746 1.00 82.06 83 LEU A N 1
ATOM 640 C CA . LEU A 1 83 ? 15.473 -7.250 -9.349 1.00 82.06 83 LEU A CA 1
ATOM 641 C C . LEU A 1 83 ? 15.420 -7.183 -10.877 1.00 82.06 83 LEU A C 1
ATOM 643 O O . LEU A 1 83 ? 16.339 -7.757 -11.501 1.00 82.06 83 LEU A O 1
#

Nearest PDB structures (foldseek):
  4fi5-assembly1_A  TM=8.272E-01  e=4.327E+00  Hantaan virus 76-118
  2ic6-assembly1_A  TM=9.510E-01  e=9.370E+00  Orthohantavirus sinnombreense
  2ic9-assembly2_B  TM=9.749E-01  e=9.993E+00  Orthohantavirus sinnombreense